Protein AF-A0A3B4H4K1-F1 (afdb_monomer)

InterPro domains:
  IPR037691 Uncharacterized protein C11orf98 [PF17719] (2-90)
  IPR037691 Uncharacterized protein C11orf98 [PTHR14554] (1-90)

Structure (mmCIF, N/CA/C/O backbone):
data_AF-A0A3B4H4K1-F1
#
_entry.id   AF-A0A3B4H4K1-F1
#
loop_
_atom_site.group_PDB
_atom_site.id
_atom_site.type_symbol
_atom_site.label_atom_id
_atom_site.label_alt_id
_atom_site.label_comp_id
_atom_site.label_asym_id
_atom_site.label_entity_id
_atom_site.label_seq_id
_atom_site.pdbx_PDB_ins_code
_atom_site.Cartn_x
_atom_site.Cartn_y
_atom_site.Cartn_z
_atom_site.occupancy
_atom_site.B_iso_or_equiv
_atom_site.auth_seq_id
_atom_site.auth_comp_id
_atom_site.auth_asym_id
_atom_site.auth_atom_id
_atom_site.pdbx_PDB_model_num
ATOM 1 N N . SER A 1 1 ? 28.101 -21.222 -4.068 1.00 47.75 1 SER A N 1
ATOM 2 C CA . SER A 1 1 ? 29.111 -20.992 -5.120 1.00 47.75 1 SER A CA 1
ATOM 3 C C . SER A 1 1 ? 28.949 -19.576 -5.659 1.00 47.75 1 SER A C 1
ATOM 5 O O . SER A 1 1 ? 27.900 -19.241 -6.195 1.00 47.75 1 SER A O 1
ATOM 7 N N . MET A 1 2 ? 29.935 -18.702 -5.435 1.00 54.16 2 MET A N 1
ATOM 8 C CA . MET A 1 2 ? 29.918 -17.325 -5.948 1.00 54.16 2 MET A CA 1
ATOM 9 C C . MET A 1 2 ? 30.394 -17.359 -7.407 1.00 54.16 2 MET A C 1
ATOM 11 O O . MET A 1 2 ? 31.482 -17.860 -7.678 1.00 54.1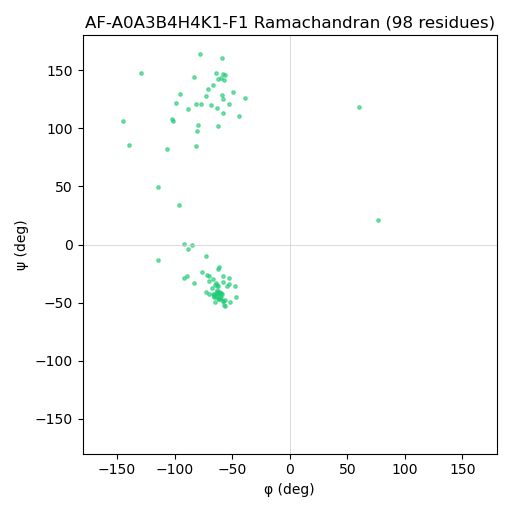6 2 MET A O 1
ATOM 15 N N . ALA A 1 3 ? 29.575 -16.893 -8.353 1.00 55.03 3 ALA A N 1
ATOM 16 C CA . ALA A 1 3 ? 29.975 -16.820 -9.758 1.00 55.03 3 ALA A CA 1
ATOM 17 C C . ALA A 1 3 ? 31.182 -15.868 -9.921 1.00 55.03 3 ALA A C 1
ATOM 19 O O . ALA A 1 3 ? 31.230 -14.843 -9.233 1.00 55.03 3 ALA A O 1
ATOM 20 N N . PRO A 1 4 ? 32.146 -16.173 -10.811 1.00 62.22 4 PRO A N 1
ATOM 21 C CA . PRO A 1 4 ? 33.362 -15.381 -10.941 1.00 62.22 4 PRO A CA 1
ATOM 22 C C . PRO A 1 4 ? 33.044 -13.951 -11.411 1.00 62.22 4 PRO A C 1
ATOM 24 O O . PRO A 1 4 ? 32.093 -13.753 -12.181 1.00 62.22 4 PRO A O 1
ATOM 27 N N . PRO A 1 5 ? 33.827 -12.943 -10.976 1.00 60.53 5 PRO A N 1
ATOM 28 C CA . PRO A 1 5 ? 33.662 -11.567 -11.428 1.00 60.53 5 PRO A CA 1
ATOM 29 C C . PRO A 1 5 ? 33.795 -11.525 -12.954 1.00 60.53 5 PRO A C 1
ATOM 31 O O . PRO A 1 5 ? 34.751 -12.041 -13.529 1.00 60.53 5 PRO A O 1
ATOM 34 N N . GLY A 1 6 ? 32.783 -10.970 -13.626 1.00 62.06 6 GLY A N 1
ATOM 35 C CA . GLY A 1 6 ? 32.713 -10.958 -15.085 1.00 62.06 6 GLY A CA 1
ATOM 36 C C . GLY A 1 6 ? 33.932 -10.261 -15.687 1.00 62.06 6 GLY A C 1
ATOM 37 O O . GLY A 1 6 ? 34.099 -9.058 -15.506 1.00 62.06 6 GLY A O 1
ATOM 38 N N . GLY A 1 7 ? 34.770 -11.025 -16.390 1.00 64.44 7 GLY A N 1
ATOM 39 C CA . GLY A 1 7 ? 36.004 -10.531 -16.992 1.00 64.44 7 GLY A CA 1
ATOM 40 C C . GLY A 1 7 ? 35.776 -9.374 -17.967 1.00 64.44 7 GLY A C 1
ATOM 41 O O . GLY A 1 7 ? 34.773 -9.327 -18.684 1.00 64.44 7 GLY A O 1
ATOM 42 N N . ILE A 1 8 ? 36.751 -8.462 -18.004 1.00 66.25 8 ILE A N 1
ATOM 43 C CA . ILE A 1 8 ? 36.795 -7.261 -18.860 1.00 66.25 8 ILE A CA 1
ATOM 44 C C . ILE A 1 8 ? 36.583 -7.615 -20.346 1.00 66.25 8 ILE A C 1
ATOM 46 O O . ILE A 1 8 ? 35.972 -6.848 -21.087 1.00 66.25 8 ILE A O 1
ATOM 50 N N . ASN A 1 9 ? 36.982 -8.826 -20.747 1.00 74.56 9 ASN A N 1
ATOM 51 C CA . ASN A 1 9 ? 36.927 -9.336 -22.118 1.00 74.56 9 ASN A CA 1
ATOM 52 C C . ASN A 1 9 ? 35.682 -10.190 -22.422 1.00 74.56 9 ASN A C 1
ATOM 54 O O . ASN A 1 9 ? 35.763 -11.155 -23.179 1.00 74.56 9 ASN A O 1
ATOM 58 N N . LYS A 1 10 ? 34.517 -9.887 -21.835 1.00 76.50 10 LYS A N 1
ATOM 59 C CA . LYS A 1 10 ? 33.266 -10.574 -22.199 1.00 76.50 10 LYS A CA 1
ATOM 60 C C . LYS A 1 10 ? 32.493 -9.767 -23.248 1.00 76.50 10 LYS A C 1
ATOM 62 O O . LYS A 1 10 ? 32.260 -8.573 -23.027 1.00 76.50 10 LYS A O 1
ATOM 67 N N . PRO A 1 11 ? 32.049 -10.379 -24.366 1.00 81.94 11 PRO A N 1
ATOM 68 C CA . PRO A 1 11 ? 31.266 -9.663 -25.365 1.00 81.94 11 PRO A CA 1
ATOM 69 C C . PRO A 1 11 ? 29.994 -9.096 -24.726 1.00 81.94 11 PRO A C 1
ATOM 71 O O . PRO A 1 11 ? 29.250 -9.791 -24.028 1.00 81.94 11 PRO A O 1
ATOM 74 N N . LYS A 1 12 ? 29.753 -7.797 -24.937 1.00 84.12 12 LYS A N 1
ATOM 75 C CA . LYS A 1 12 ? 28.559 -7.126 -24.413 1.00 84.12 12 LYS A CA 1
ATOM 76 C C . LYS A 1 12 ? 27.321 -7.687 -25.106 1.00 84.12 12 LYS A C 1
ATOM 78 O O . LYS A 1 12 ? 27.289 -7.804 -26.329 1.00 84.12 12 LYS A O 1
ATOM 83 N N . THR A 1 13 ? 26.271 -7.937 -24.327 1.00 87.88 13 THR A N 1
ATOM 84 C CA . THR A 1 13 ? 24.944 -8.245 -24.875 1.00 87.88 13 THR A CA 1
ATOM 85 C C . THR A 1 13 ? 24.441 -7.097 -25.752 1.00 87.88 13 THR A C 1
ATOM 87 O O . THR A 1 13 ? 24.875 -5.953 -25.595 1.00 87.88 13 THR A O 1
ATOM 90 N N . GLU A 1 14 ? 23.465 -7.358 -26.621 1.00 87.81 14 GLU A N 1
ATOM 91 C CA . GLU A 1 14 ? 22.832 -6.320 -27.454 1.00 87.81 14 GLU A CA 1
ATOM 92 C C . GLU A 1 14 ? 22.320 -5.124 -26.633 1.00 87.81 14 GLU A C 1
ATOM 94 O O . GLU A 1 14 ? 22.405 -3.964 -27.043 1.00 87.81 14 GLU A O 1
ATOM 99 N N . LEU A 1 15 ? 21.850 -5.389 -25.411 1.00 87.69 15 LEU A N 1
ATOM 100 C CA . LEU A 1 15 ? 21.479 -4.348 -24.459 1.00 87.69 15 LEU A CA 1
ATOM 101 C C . LEU A 1 15 ? 22.714 -3.640 -23.875 1.00 87.69 15 LEU A C 1
ATOM 103 O O . LEU A 1 15 ? 22.714 -2.420 -23.742 1.00 87.69 15 LEU A O 1
ATOM 107 N N . GLY A 1 16 ? 23.775 -4.386 -23.555 1.00 86.88 16 GLY A N 1
ATOM 108 C CA . GLY A 1 16 ? 25.069 -3.875 -23.091 1.00 86.88 16 GLY A CA 1
ATOM 109 C C . GLY A 1 16 ? 25.753 -2.911 -24.061 1.00 86.88 16 GLY A C 1
ATOM 110 O O . GLY A 1 16 ? 26.395 -1.965 -23.604 1.00 86.88 16 GLY A O 1
ATOM 111 N N . LYS A 1 17 ? 25.563 -3.098 -25.373 1.00 91.19 17 LYS A N 1
ATOM 112 C CA . LYS A 1 17 ? 26.027 -2.173 -26.422 1.00 91.19 17 LYS A CA 1
ATOM 113 C C . LYS A 1 17 ? 25.298 -0.818 -26.370 1.00 91.19 17 LYS A C 1
ATOM 115 O O . LYS A 1 17 ? 25.885 0.209 -26.688 1.00 91.19 17 LYS A O 1
ATOM 120 N N . LYS A 1 18 ? 24.040 -0.782 -25.905 1.00 94.06 18 LYS A N 1
ATOM 121 C CA . LYS A 1 18 ? 23.183 0.420 -25.850 1.00 94.06 18 LYS A CA 1
ATOM 122 C C . LYS A 1 18 ? 23.023 0.935 -24.414 1.00 94.06 18 LYS A C 1
ATOM 124 O O . LYS A 1 18 ? 22.006 0.687 -23.761 1.00 94.06 18 LYS A O 1
ATOM 129 N N . LEU A 1 19 ? 24.006 1.699 -23.925 1.00 90.56 19 LEU A N 1
ATOM 130 C CA . LEU A 1 19 ? 24.117 2.122 -22.516 1.00 90.56 19 LEU A CA 1
ATOM 131 C C . LEU A 1 19 ? 22.846 2.777 -21.942 1.00 90.56 19 LEU A C 1
ATOM 133 O O . LEU A 1 19 ? 22.362 2.358 -20.887 1.00 90.56 19 LEU A O 1
ATOM 137 N N . PHE A 1 20 ? 22.261 3.760 -22.633 1.00 95.06 20 PHE A N 1
ATOM 138 C CA . PHE A 1 20 ? 21.053 4.444 -22.148 1.00 95.06 20 PHE A CA 1
ATOM 139 C C . PHE A 1 20 ? 19.821 3.529 -22.124 1.00 95.06 20 PHE A C 1
ATOM 141 O O . PHE A 1 20 ? 19.028 3.579 -21.179 1.00 95.06 20 PHE A O 1
ATOM 148 N N . LYS A 1 21 ? 19.683 2.635 -23.114 1.00 95.69 21 LYS A N 1
ATOM 149 C CA . LYS A 1 21 ? 18.603 1.638 -23.153 1.00 95.69 21 LYS A CA 1
ATOM 150 C C . LYS A 1 21 ? 18.765 0.626 -22.019 1.00 95.69 21 LYS A C 1
ATOM 152 O O . LYS A 1 21 ? 17.790 0.342 -21.328 1.00 95.69 21 LYS A O 1
ATOM 157 N N . ARG A 1 22 ? 19.993 0.158 -21.763 1.00 94.00 22 ARG A N 1
ATOM 158 C CA . ARG A 1 22 ? 20.310 -0.729 -20.635 1.00 94.00 22 ARG A CA 1
ATOM 159 C C . ARG A 1 22 ? 19.923 -0.110 -19.303 1.00 94.00 22 ARG A C 1
ATOM 161 O O . ARG A 1 22 ? 19.186 -0.735 -18.548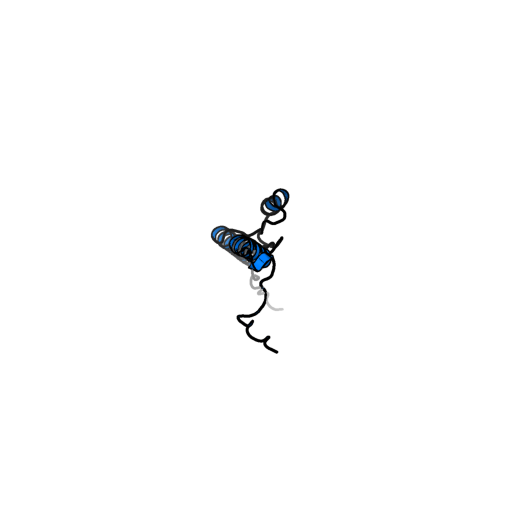 1.00 94.00 22 ARG A O 1
ATOM 168 N N . ARG A 1 23 ? 20.368 1.122 -19.027 1.00 95.00 23 ARG A N 1
ATOM 169 C CA . ARG A 1 23 ? 20.013 1.835 -17.788 1.00 95.00 23 ARG A CA 1
ATOM 170 C C . ARG A 1 23 ? 18.494 1.945 -17.635 1.00 95.00 23 ARG A C 1
ATOM 172 O O . ARG A 1 23 ? 17.962 1.564 -16.599 1.00 95.00 23 ARG A O 1
ATOM 179 N N . ARG A 1 24 ? 17.785 2.367 -18.690 1.00 95.81 24 ARG A N 1
ATOM 180 C CA . ARG A 1 24 ? 16.317 2.493 -18.689 1.00 95.81 24 ARG A CA 1
ATOM 181 C C . ARG A 1 24 ? 15.613 1.171 -18.368 1.00 95.81 24 ARG A C 1
ATOM 183 O O . ARG A 1 24 ? 14.714 1.152 -17.527 1.00 95.81 24 ARG A O 1
ATOM 190 N N . VAL A 1 25 ? 16.009 0.082 -19.028 1.00 94.88 25 VAL A N 1
ATOM 191 C CA . VAL A 1 25 ? 15.412 -1.250 -18.835 1.00 94.88 25 VAL A CA 1
ATOM 192 C C . VAL A 1 25 ? 15.672 -1.755 -17.418 1.00 94.88 25 VAL A C 1
ATOM 194 O O . VAL A 1 25 ? 14.717 -2.081 -16.716 1.00 94.88 25 VAL A O 1
ATOM 197 N N . LEU A 1 26 ? 16.923 -1.707 -16.953 1.00 93.50 26 LEU A N 1
ATOM 198 C CA . LEU A 1 26 ? 17.289 -2.161 -15.609 1.00 93.50 26 LEU A CA 1
ATOM 199 C C . LEU A 1 26 ? 16.581 -1.356 -14.513 1.00 93.50 26 LEU A C 1
ATOM 201 O O . LEU A 1 26 ? 16.092 -1.931 -13.543 1.00 93.50 26 LEU A O 1
ATOM 205 N N . SER A 1 27 ? 16.464 -0.032 -14.661 1.00 93.56 27 SER A N 1
ATOM 206 C CA . SER A 1 27 ? 15.698 0.795 -13.722 1.00 93.56 27 SER A CA 1
ATOM 207 C C . SER A 1 27 ? 14.213 0.425 -13.710 1.00 93.56 27 SER A C 1
ATOM 209 O O . SER A 1 27 ? 13.605 0.389 -12.640 1.00 93.56 27 SER A O 1
ATOM 211 N N . ARG A 1 28 ? 13.617 0.124 -14.873 1.00 91.19 28 ARG A N 1
ATOM 212 C CA . ARG A 1 28 ? 12.217 -0.316 -14.965 1.00 91.19 28 ARG A CA 1
ATOM 213 C C . ARG A 1 28 ? 12.015 -1.680 -14.305 1.00 91.19 28 ARG A C 1
ATOM 215 O O . ARG A 1 28 ? 11.060 -1.840 -13.553 1.00 91.19 28 ARG A O 1
ATOM 222 N N . GLU A 1 29 ? 12.910 -2.635 -14.537 1.00 90.44 29 GLU A N 1
ATOM 223 C CA . GLU A 1 29 ? 12.886 -3.955 -13.892 1.00 90.44 29 GLU A CA 1
ATOM 224 C C . GLU A 1 29 ? 13.101 -3.867 -12.383 1.00 90.44 29 GLU A C 1
ATOM 226 O O . GLU A 1 29 ? 12.391 -4.522 -11.624 1.00 90.44 29 GLU A O 1
ATOM 231 N N . LYS A 1 30 ? 14.030 -3.017 -11.924 1.00 89.81 30 LYS A N 1
ATOM 232 C CA . LYS A 1 30 ? 14.224 -2.755 -10.494 1.00 89.81 30 LYS A CA 1
ATOM 233 C C . LYS A 1 30 ? 12.931 -2.227 -9.874 1.00 89.81 30 LYS A C 1
ATOM 235 O O . LYS A 1 30 ? 12.490 -2.777 -8.875 1.00 89.81 30 LYS A O 1
ATOM 240 N N . ARG A 1 31 ? 12.277 -1.226 -10.476 1.00 85.62 31 ARG A N 1
ATOM 241 C CA . ARG A 1 31 ? 10.983 -0.718 -9.976 1.00 85.62 31 ARG A CA 1
ATOM 242 C C . ARG A 1 31 ? 9.892 -1.790 -9.982 1.00 85.62 31 ARG A C 1
ATOM 244 O O . ARG A 1 31 ? 9.157 -1.885 -9.011 1.00 85.62 31 ARG A O 1
ATOM 251 N N . LYS A 1 32 ? 9.809 -2.611 -11.036 1.00 82.94 32 LYS A N 1
ATOM 252 C CA . LYS A 1 32 ? 8.837 -3.714 -11.124 1.00 82.94 32 LYS A CA 1
ATOM 253 C C . LYS A 1 32 ? 9.026 -4.750 -10.013 1.00 82.94 32 LYS A C 1
ATOM 255 O O . LYS A 1 32 ? 8.033 -5.157 -9.433 1.00 82.94 32 LYS A O 1
ATOM 260 N N . ARG A 1 33 ? 10.267 -5.138 -9.694 1.00 82.06 33 ARG A N 1
ATOM 261 C CA . ARG A 1 33 ? 10.565 -6.119 -8.632 1.00 82.06 33 ARG A CA 1
ATOM 262 C C . ARG A 1 33 ? 10.123 -5.664 -7.240 1.00 82.06 33 ARG A C 1
ATOM 264 O O . ARG A 1 33 ? 9.674 -6.485 -6.458 1.00 82.06 33 ARG A O 1
ATOM 271 N N . HIS A 1 34 ? 10.227 -4.369 -6.948 1.00 75.00 34 HIS A N 1
ATOM 272 C CA . HIS A 1 34 ? 9.797 -3.802 -5.662 1.00 75.00 34 HIS A CA 1
ATOM 273 C C . HIS A 1 34 ? 8.320 -3.388 -5.656 1.00 75.00 34 HIS A C 1
ATOM 275 O O . HIS A 1 34 ? 7.808 -2.921 -4.639 1.00 75.00 34 HIS A O 1
ATOM 281 N N . GLN A 1 35 ? 7.626 -3.510 -6.789 1.00 69.19 35 GLN A N 1
ATOM 282 C CA . GLN A 1 35 ? 6.206 -3.227 -6.848 1.00 69.19 35 GLN A CA 1
ATOM 283 C C . GLN A 1 35 ? 5.460 -4.444 -6.318 1.00 69.19 35 GLN A C 1
ATOM 285 O O . GLN A 1 35 ? 5.204 -5.393 -7.053 1.00 69.19 35 GLN A O 1
ATOM 290 N N . ILE A 1 36 ? 5.084 -4.394 -5.044 1.00 65.25 36 ILE A N 1
ATOM 291 C CA . ILE A 1 36 ? 4.049 -5.285 -4.530 1.00 65.25 36 ILE A CA 1
ATOM 292 C C . ILE A 1 36 ? 2.782 -4.905 -5.301 1.00 65.25 36 ILE A C 1
ATOM 294 O O . ILE A 1 36 ? 2.405 -3.736 -5.310 1.00 65.25 36 ILE A O 1
ATOM 298 N N . VAL A 1 37 ? 2.218 -5.826 -6.076 1.00 64.69 37 VAL A N 1
ATOM 299 C CA . VAL A 1 37 ? 0.996 -5.593 -6.853 1.00 64.69 37 VAL A CA 1
ATOM 300 C C . VAL A 1 37 ? -0.142 -6.178 -6.044 1.00 64.69 37 VAL A C 1
ATOM 302 O O . VAL A 1 37 ? -0.126 -7.362 -5.733 1.00 64.69 37 VAL A O 1
ATOM 305 N N . GLY A 1 38 ? -1.124 -5.355 -5.696 1.00 63.38 38 GLY A N 1
ATOM 306 C CA . GLY A 1 38 ? -2.310 -5.863 -5.027 1.00 63.38 38 GLY A CA 1
ATOM 307 C C . GLY A 1 38 ? -2.119 -6.195 -3.544 1.00 63.38 38 GLY A C 1
ATOM 308 O O . GLY A 1 38 ? -2.982 -6.876 -2.989 1.00 63.38 38 GLY A O 1
ATOM 309 N N . ALA A 1 39 ? -1.111 -5.643 -2.857 1.00 70.06 39 ALA A N 1
ATOM 310 C CA . ALA A 1 39 ? -1.097 -5.682 -1.394 1.00 70.06 39 ALA A CA 1
ATOM 311 C C . ALA A 1 39 ? -2.143 -4.725 -0.809 1.00 70.06 39 ALA A C 1
ATOM 313 O O . ALA A 1 39 ? -2.227 -3.543 -1.173 1.00 70.06 39 ALA A O 1
ATOM 314 N N . VAL A 1 40 ? -2.976 -5.261 0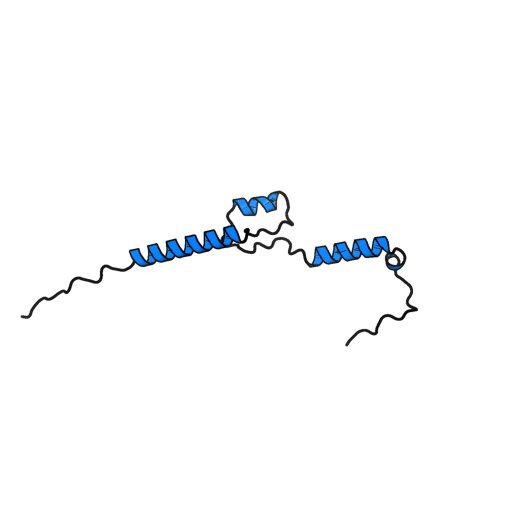.078 1.00 71.56 40 VAL A N 1
ATOM 315 C CA . VAL A 1 40 ? -3.776 -4.488 1.023 1.00 71.56 40 VAL A CA 1
ATOM 316 C C . VAL A 1 40 ? -3.034 -4.613 2.352 1.00 71.56 40 VAL A C 1
ATOM 318 O O . VAL A 1 40 ? -2.943 -5.697 2.902 1.00 71.56 40 VAL A O 1
ATOM 321 N N . VAL A 1 41 ? -2.385 -3.544 2.818 1.00 75.56 41 VAL A N 1
ATOM 322 C CA . VAL A 1 41 ? -1.493 -3.650 3.996 1.00 75.56 41 VAL A CA 1
ATOM 323 C C . VAL A 1 41 ? -2.275 -3.556 5.307 1.00 75.56 41 VAL A C 1
ATOM 325 O O . VAL A 1 41 ? -1.918 -4.189 6.292 1.00 75.56 41 VAL A O 1
ATOM 328 N N . ASP A 1 42 ? -3.352 -2.770 5.325 1.00 78.94 42 ASP A N 1
ATOM 329 C CA . ASP A 1 42 ? -4.170 -2.522 6.515 1.00 78.94 42 ASP A CA 1
ATOM 330 C C . ASP A 1 42 ? -5.587 -3.108 6.341 1.00 78.94 42 ASP A C 1
ATOM 332 O O . ASP A 1 42 ? -6.569 -2.391 6.516 1.00 78.94 42 ASP A O 1
ATOM 336 N N . GLU A 1 43 ? -5.714 -4.375 5.924 1.00 74.56 43 GLU A N 1
ATOM 337 C CA . GLU A 1 43 ? -6.999 -5.008 5.543 1.00 74.56 43 GLU A CA 1
ATOM 338 C C . GLU A 1 43 ? -8.132 -4.755 6.547 1.00 74.56 43 GLU A C 1
ATOM 340 O O . GLU A 1 43 ? -9.214 -4.330 6.148 1.00 74.56 43 GLU A O 1
ATOM 345 N N . GLY A 1 44 ? -7.858 -4.888 7.849 1.00 77.50 44 GLY A N 1
ATOM 346 C CA . GLY A 1 44 ? -8.844 -4.661 8.915 1.00 77.50 44 GLY A CA 1
ATOM 347 C C . GLY A 1 44 ? -9.234 -3.196 9.172 1.00 77.50 44 GLY A C 1
ATOM 348 O O . GLY A 1 44 ? -10.165 -2.937 9.925 1.00 77.50 44 GLY A O 1
ATOM 349 N N . LEU A 1 45 ? -8.540 -2.222 8.574 1.00 79.75 45 LEU A N 1
ATOM 350 C CA . LEU A 1 45 ? -8.808 -0.782 8.744 1.00 79.75 45 LEU A CA 1
ATOM 351 C C . LEU A 1 45 ? -9.290 -0.108 7.448 1.00 79.75 45 LEU A C 1
ATOM 353 O O . LEU A 1 45 ? -9.737 1.044 7.450 1.00 79.75 45 LEU A O 1
ATOM 357 N N . ILE A 1 46 ? -9.145 -0.791 6.316 1.00 77.81 46 ILE A N 1
ATOM 358 C CA . ILE A 1 46 ? -9.404 -0.266 4.980 1.00 77.81 46 ILE A CA 1
ATOM 359 C C . ILE A 1 46 ? -10.878 -0.497 4.631 1.00 77.81 46 ILE A C 1
ATOM 361 O O . ILE A 1 46 ? -11.345 -1.617 4.497 1.00 77.81 46 ILE A O 1
ATOM 365 N N . THR A 1 47 ? -11.633 0.585 4.438 1.00 74.19 47 THR A N 1
ATOM 366 C CA . THR A 1 47 ? -13.044 0.511 4.008 1.00 74.19 47 THR A CA 1
ATOM 367 C C . THR A 1 47 ? -13.200 0.235 2.504 1.00 74.19 47 THR A C 1
ATOM 369 O O . THR A 1 47 ? -12.287 0.510 1.722 1.00 74.19 47 THR A O 1
ATOM 372 N N . ILE A 1 48 ? -14.399 -0.180 2.069 1.00 75.69 48 ILE A N 1
ATOM 373 C CA . ILE A 1 48 ? -14.768 -0.437 0.655 1.00 75.69 48 ILE A CA 1
ATOM 374 C C . ILE A 1 48 ? -14.348 0.709 -0.289 1.00 75.69 48 ILE A C 1
ATOM 376 O O . ILE A 1 48 ? -13.897 0.487 -1.413 1.00 75.69 48 ILE A O 1
ATOM 380 N N . HIS A 1 49 ? -14.414 1.957 0.180 1.00 73.56 49 HIS A N 1
ATOM 381 C CA . HIS A 1 49 ? -14.003 3.131 -0.596 1.00 73.56 49 HIS A CA 1
ATOM 382 C C . HIS A 1 49 ? -12.513 3.139 -0.961 1.00 73.56 49 HIS A C 1
ATOM 384 O O . HIS A 1 49 ? -12.143 3.571 -2.053 1.00 73.56 49 HIS A O 1
ATOM 390 N N . HIS A 1 50 ? -11.648 2.637 -0.082 1.00 73.19 50 HIS A N 1
ATOM 391 C CA . HIS A 1 50 ? -10.221 2.514 -0.365 1.00 73.19 50 HIS A CA 1
ATOM 392 C C . HIS A 1 50 ? -9.955 1.426 -1.416 1.00 73.19 50 HIS A C 1
ATOM 394 O O . HIS A 1 50 ? -9.052 1.585 -2.235 1.00 73.19 50 HIS A O 1
ATOM 400 N N . LEU A 1 51 ? -10.783 0.375 -1.459 1.00 69.62 51 LEU A N 1
ATOM 401 C CA . LEU A 1 51 ? -10.717 -0.687 -2.469 1.00 69.62 51 LEU A CA 1
ATOM 402 C C . LEU A 1 51 ? -11.161 -0.193 -3.855 1.00 69.62 51 LEU A C 1
ATOM 404 O O . LEU A 1 51 ? -10.648 -0.668 -4.869 1.00 69.62 51 LEU A O 1
ATOM 408 N N . LYS A 1 52 ? -12.024 0.835 -3.927 1.00 74.94 52 LYS A N 1
ATOM 409 C CA . LYS A 1 52 ? -12.454 1.467 -5.192 1.00 74.94 52 LYS A CA 1
ATOM 410 C C . LYS A 1 52 ? -11.271 2.016 -6.005 1.00 74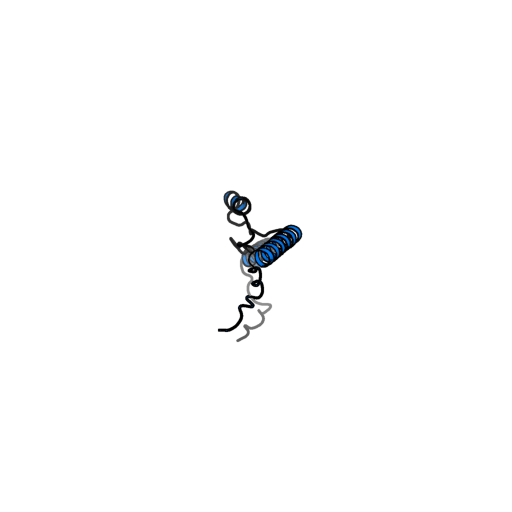.94 52 LYS A C 1
ATOM 412 O O . LYS A 1 52 ? -11.333 2.004 -7.231 1.00 74.94 52 LYS A O 1
ATOM 417 N N . LYS A 1 53 ? -10.154 2.387 -5.356 1.00 69.94 53 LYS A N 1
ATOM 418 C CA . LYS A 1 53 ? -8.902 2.784 -6.035 1.00 69.94 53 LYS A CA 1
ATOM 419 C C . LYS A 1 53 ? -8.276 1.668 -6.884 1.00 69.94 53 LYS A C 1
ATOM 421 O O . LYS A 1 53 ? -7.531 1.977 -7.809 1.00 69.94 53 LYS A O 1
ATOM 426 N N . ARG A 1 54 ? -8.594 0.390 -6.632 1.00 67.38 54 ARG A N 1
ATOM 427 C CA . ARG A 1 54 ? -8.166 -0.722 -7.498 1.00 67.38 54 ARG A CA 1
ATOM 428 C C . ARG A 1 54 ? -8.966 -0.842 -8.787 1.00 67.38 54 ARG A C 1
ATOM 430 O O . ARG A 1 54 ? -8.439 -1.383 -9.752 1.00 67.38 54 ARG A O 1
ATOM 437 N N . ARG A 1 55 ? -10.201 -0.321 -8.830 1.00 70.44 55 ARG A N 1
ATOM 438 C CA . ARG A 1 55 ? -11.031 -0.353 -10.050 1.00 70.44 55 ARG A CA 1
ATOM 439 C C . ARG A 1 55 ? -10.413 0.492 -11.164 1.00 70.44 55 ARG A C 1
ATOM 441 O O . ARG A 1 55 ? -10.499 0.109 -12.320 1.00 70.44 55 ARG A O 1
ATOM 448 N N . THR A 1 56 ? -9.773 1.609 -10.816 1.00 72.00 56 THR A N 1
ATOM 449 C CA . THR A 1 56 ? -9.105 2.494 -11.784 1.00 72.00 56 THR A CA 1
ATOM 450 C C . THR A 1 56 ? -7.644 2.116 -12.036 1.00 72.00 56 THR A C 1
ATOM 452 O O . THR A 1 56 ? -7.127 2.380 -13.116 1.00 72.00 56 THR A O 1
ATOM 455 N N . SER A 1 57 ? -6.963 1.481 -11.073 1.00 69.75 57 SER A N 1
ATOM 456 C CA . SER A 1 57 ? -5.600 0.966 -11.250 1.00 69.75 57 SER A CA 1
ATOM 457 C C . SER A 1 57 ? -5.389 -0.345 -10.483 1.00 69.75 57 SER A C 1
ATOM 459 O O . SER A 1 57 ? -5.188 -0.320 -9.264 1.00 69.75 57 SER A O 1
ATOM 461 N N . PRO A 1 58 ? -5.335 -1.500 -11.177 1.00 64.94 58 PRO A N 1
ATOM 462 C CA . PRO A 1 58 ? -5.103 -2.806 -10.549 1.0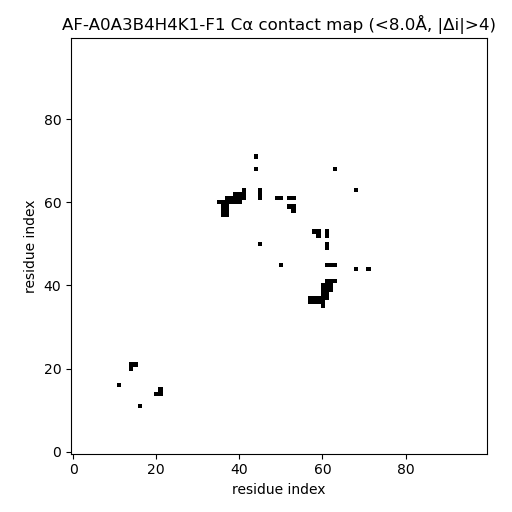0 64.94 58 PRO A CA 1
ATOM 463 C C . PRO A 1 58 ? -3.751 -2.919 -9.823 1.00 64.94 58 PRO A C 1
ATOM 465 O O . PRO A 1 58 ? -3.561 -3.782 -8.972 1.00 64.94 58 PRO A O 1
ATOM 468 N N . ARG A 1 59 ? -2.794 -2.038 -10.150 1.00 65.06 59 ARG A N 1
ATOM 469 C CA . ARG A 1 59 ? -1.434 -2.015 -9.581 1.00 65.06 59 ARG A CA 1
ATOM 470 C C . ARG A 1 59 ? -1.298 -1.112 -8.353 1.00 65.06 59 ARG A C 1
ATOM 472 O O . ARG A 1 59 ? -0.190 -0.969 -7.837 1.00 65.06 59 ARG A O 1
ATOM 479 N N . ALA A 1 60 ? -2.374 -0.455 -7.923 1.00 71.00 60 ALA A N 1
ATOM 480 C CA . ALA A 1 60 ? -2.338 0.448 -6.784 1.00 71.00 60 ALA A CA 1
ATOM 481 C C . ALA A 1 60 ? -2.311 -0.333 -5.460 1.00 71.00 60 ALA A C 1
ATOM 483 O O . ALA A 1 60 ? -3.237 -1.084 -5.145 1.00 71.00 60 ALA A O 1
ATOM 484 N N . ASN A 1 61 ? -1.263 -0.114 -4.662 1.00 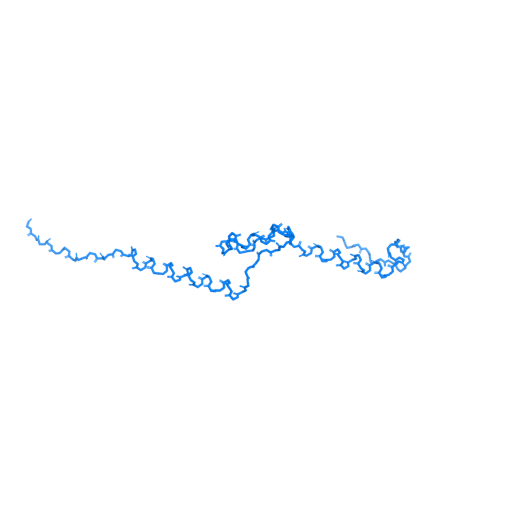72.38 61 ASN A N 1
ATOM 485 C CA . ASN A 1 61 ? -1.230 -0.581 -3.279 1.00 72.38 61 ASN A CA 1
ATOM 486 C C . ASN A 1 61 ? -2.200 0.236 -2.438 1.00 72.38 61 ASN A C 1
ATOM 488 O O . ASN A 1 61 ? -2.233 1.465 -2.531 1.00 72.38 61 ASN A O 1
ATOM 492 N N . ILE A 1 62 ? -2.996 -0.458 -1.629 1.00 72.62 62 ILE A N 1
ATOM 493 C CA . ILE A 1 62 ? -3.982 0.182 -0.766 1.00 72.62 62 ILE A CA 1
ATOM 494 C C . ILE A 1 62 ? -3.391 0.224 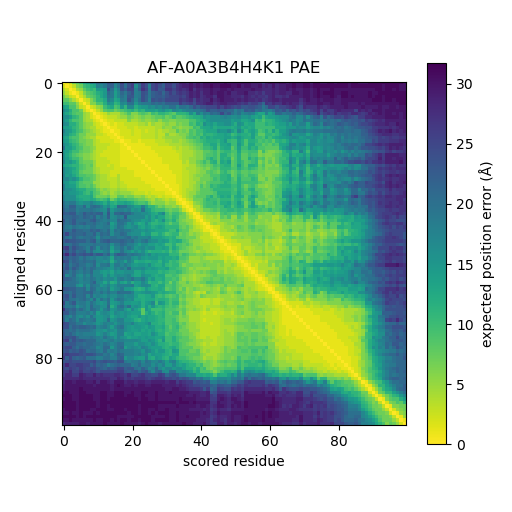0.638 1.00 72.62 62 ILE A C 1
ATOM 496 O O . ILE A 1 62 ? -3.279 -0.797 1.315 1.00 72.62 62 ILE A O 1
ATOM 500 N N . THR A 1 63 ? -2.975 1.419 1.041 1.00 76.88 63 THR A N 1
ATOM 501 C CA . THR A 1 63 ? -2.430 1.719 2.365 1.00 76.88 63 THR A CA 1
ATOM 502 C C . THR A 1 63 ? -3.153 2.929 2.938 1.00 76.88 63 THR A C 1
ATOM 504 O O . THR A 1 63 ? -3.588 3.826 2.204 1.00 76.88 63 THR A O 1
ATOM 507 N N . LEU A 1 64 ? -3.305 2.971 4.258 1.00 78.00 64 LEU A N 1
ATOM 508 C CA . LEU A 1 64 ? -3.745 4.187 4.925 1.00 78.00 64 LEU A CA 1
ATOM 509 C C . LEU A 1 64 ? -2.544 5.109 5.144 1.00 78.00 64 LEU A C 1
ATOM 511 O O . LEU A 1 64 ? -1.441 4.669 5.461 1.00 78.00 64 LEU A O 1
ATOM 515 N N . SER A 1 65 ? -2.764 6.421 5.035 1.00 83.31 65 SER A N 1
ATOM 516 C CA . SER A 1 65 ? -1.788 7.382 5.555 1.00 83.31 65 SER A CA 1
ATOM 517 C C . SER A 1 65 ? -1.566 7.120 7.048 1.00 83.31 65 SER A C 1
ATOM 519 O O . SER A 1 65 ? -2.526 6.861 7.780 1.00 83.31 65 SER A O 1
ATOM 521 N N . GLY A 1 66 ? -0.324 7.246 7.525 1.00 85.00 66 GLY A N 1
ATOM 522 C CA . GLY A 1 66 ? 0.028 6.959 8.919 1.00 85.00 66 GLY A CA 1
ATOM 523 C C . GLY A 1 66 ? -0.813 7.736 9.941 1.00 85.00 66 GLY A C 1
ATOM 524 O O . GLY A 1 66 ? -1.211 7.180 10.963 1.00 85.00 66 GLY A O 1
ATOM 525 N N . LYS A 1 67 ? -1.180 8.992 9.638 1.00 89.69 67 LYS A N 1
ATOM 526 C CA . LYS A 1 67 ? -2.083 9.795 10.487 1.00 89.69 67 LYS A CA 1
ATOM 527 C C . LYS A 1 67 ? -3.476 9.163 10.589 1.00 89.69 67 LYS A C 1
ATOM 529 O O . LYS A 1 67 ? -4.047 9.109 11.676 1.00 89.69 67 LYS A O 1
ATOM 534 N N . LYS A 1 68 ? -4.005 8.657 9.470 1.00 84.81 68 LYS A N 1
ATOM 535 C CA . LYS A 1 68 ? -5.323 8.011 9.403 1.00 84.81 68 LYS A CA 1
ATOM 536 C C . LYS A 1 68 ? -5.315 6.658 10.116 1.00 84.81 68 LYS A C 1
ATOM 538 O O . LYS A 1 68 ? -6.221 6.400 10.902 1.00 84.81 68 LYS A O 1
ATOM 543 N N . LYS A 1 69 ? -4.260 5.858 9.921 1.00 86.38 69 LYS A N 1
ATOM 544 C CA . LYS A 1 69 ? -4.047 4.587 10.629 1.00 86.38 69 LYS A CA 1
ATOM 545 C C . LYS A 1 69 ? -4.044 4.779 12.147 1.00 86.38 69 LYS A C 1
ATOM 547 O O . LYS A 1 69 ? -4.841 4.152 12.835 1.00 86.38 69 LYS A O 1
ATOM 552 N N . ARG A 1 70 ? -3.224 5.704 12.667 1.00 90.56 70 ARG A N 1
ATOM 553 C CA . ARG A 1 70 ? -3.178 6.003 14.112 1.00 90.56 70 ARG A CA 1
ATOM 554 C C . ARG A 1 70 ? -4.530 6.451 14.664 1.00 90.56 70 ARG A C 1
ATOM 556 O O . ARG A 1 70 ? -4.916 6.004 15.737 1.00 90.56 70 ARG A O 1
ATOM 563 N N . LYS A 1 71 ? -5.255 7.310 13.936 1.00 92.44 71 LYS A N 1
ATOM 564 C CA . LYS A 1 71 ? -6.578 7.787 14.365 1.00 92.44 71 LYS A CA 1
ATOM 565 C C . LYS A 1 71 ? -7.582 6.637 14.498 1.00 92.44 71 LYS A C 1
ATOM 567 O O . LYS A 1 71 ? -8.265 6.567 15.512 1.00 92.44 71 LYS A O 1
ATOM 572 N N . LEU A 1 72 ? -7.645 5.745 13.508 1.00 88.19 72 LEU A N 1
ATOM 573 C CA . LEU A 1 72 ? -8.571 4.607 13.515 1.00 88.19 72 LEU A CA 1
ATOM 574 C C . LEU A 1 72 ? -8.242 3.601 14.622 1.00 88.19 72 LEU A C 1
ATOM 576 O O . LEU A 1 72 ? -9.141 3.187 15.343 1.00 88.19 72 LEU A O 1
ATOM 580 N N . ILE A 1 73 ? -6.960 3.270 14.809 1.00 89.75 73 ILE A N 1
ATOM 581 C CA . ILE A 1 73 ? -6.524 2.385 15.901 1.00 89.75 73 ILE A CA 1
ATOM 582 C C . ILE A 1 73 ? -6.915 2.981 17.256 1.00 89.75 73 ILE A C 1
ATOM 584 O O . ILE A 1 73 ? -7.485 2.283 18.088 1.00 89.75 73 ILE A O 1
ATOM 588 N N . LYS A 1 74 ? -6.682 4.285 17.455 1.00 93.50 74 LYS A N 1
ATOM 589 C CA . LYS A 1 74 ? -7.068 4.975 18.690 1.00 93.50 74 LYS A CA 1
ATOM 590 C C . LYS A 1 74 ? -8.582 4.908 18.928 1.00 93.50 74 LYS A C 1
ATOM 592 O O . LYS A 1 74 ? -9.006 4.675 20.052 1.00 93.50 74 LYS A O 1
ATOM 597 N N . GLN A 1 75 ? -9.395 5.087 17.886 1.00 91.19 75 GLN A N 1
ATOM 598 C CA . GLN A 1 75 ? -10.855 4.981 17.996 1.00 91.19 75 GLN A CA 1
ATOM 599 C C . GLN A 1 75 ? -11.310 3.565 18.368 1.00 91.19 75 GLN A C 1
ATOM 601 O O . GLN A 1 75 ? -12.116 3.423 19.281 1.00 91.19 75 GLN A O 1
ATOM 606 N N . LEU A 1 76 ? -10.756 2.531 17.728 1.00 89.50 76 LEU A N 1
ATOM 607 C CA . LEU A 1 76 ? -11.058 1.136 18.064 1.00 89.50 76 LEU A CA 1
ATOM 608 C C . LEU A 1 76 ? -10.682 0.803 19.513 1.00 89.50 76 LEU A C 1
ATOM 610 O O . LEU A 1 76 ? -11.460 0.165 20.213 1.00 89.50 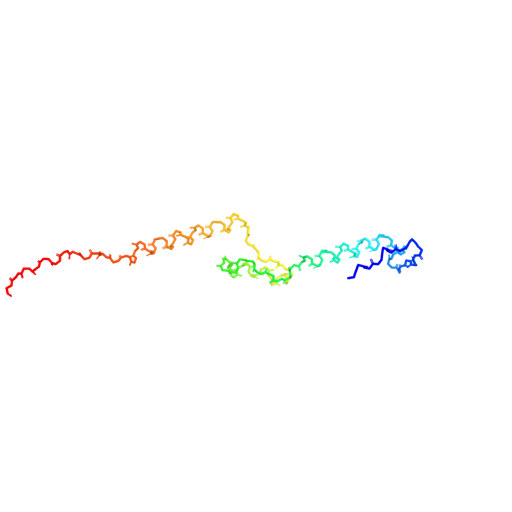76 LEU A O 1
ATOM 614 N N . GLN A 1 77 ? -9.530 1.285 19.987 1.00 91.56 77 GLN A N 1
ATOM 615 C CA . GLN A 1 77 ? -9.107 1.116 21.382 1.00 91.56 77 GLN A CA 1
ATOM 616 C C . GLN A 1 77 ? -10.070 1.792 22.367 1.00 91.56 77 GLN A C 1
ATOM 618 O O . GLN A 1 77 ? -10.410 1.198 23.388 1.00 91.56 77 GLN A O 1
ATOM 623 N N . HIS A 1 78 ? -10.532 3.012 22.068 1.00 94.62 78 HIS A N 1
ATOM 624 C CA . HIS A 1 78 ? -11.530 3.691 22.901 1.00 94.62 78 HIS A CA 1
ATOM 625 C C . HIS A 1 78 ? -12.846 2.909 22.956 1.00 94.62 78 HIS A C 1
ATOM 627 O O . HIS A 1 78 ? -13.338 2.652 24.048 1.00 94.62 78 HIS A O 1
ATOM 633 N N . GLN A 1 79 ? -13.359 2.458 21.808 1.00 90.62 79 GLN A N 1
ATOM 634 C CA . GLN A 1 79 ? -14.593 1.668 21.744 1.00 90.62 79 GLN A CA 1
ATOM 635 C C . GLN A 1 79 ? -14.481 0.341 22.504 1.00 90.62 79 GLN A C 1
ATOM 637 O O . GLN A 1 79 ? -15.410 -0.045 23.207 1.00 90.62 79 GLN A O 1
ATOM 642 N N . GLN A 1 80 ? -13.342 -0.353 22.406 1.00 90.50 80 GLN A N 1
ATOM 643 C CA . GLN A 1 80 ? -13.098 -1.579 23.173 1.00 90.50 80 GLN A CA 1
ATOM 644 C C . GLN A 1 80 ? -13.075 -1.311 24.680 1.00 90.50 80 GLN A C 1
ATOM 646 O O . GLN A 1 80 ? -13.637 -2.090 25.445 1.00 90.50 80 GLN A O 1
ATOM 651 N N . LYS A 1 81 ? -12.462 -0.200 25.107 1.00 92.69 81 LYS A N 1
ATOM 652 C CA . LYS A 1 81 ? -12.427 0.200 26.517 1.00 92.69 81 LYS A CA 1
ATOM 653 C C . LYS A 1 81 ? -13.819 0.548 27.049 1.00 92.69 81 LYS A C 1
ATOM 655 O O . LYS A 1 81 ? -14.168 0.109 28.139 1.00 92.69 81 LYS A O 1
ATOM 660 N N . GLU A 1 82 ? -14.603 1.318 26.296 1.00 90.88 82 GLU A N 1
ATOM 661 C CA . GLU A 1 82 ? -15.981 1.674 26.665 1.00 90.88 82 GLU A CA 1
ATOM 662 C C . GLU A 1 82 ? -16.868 0.431 26.761 1.00 90.88 82 GLU A C 1
ATOM 664 O O . GLU A 1 82 ? -17.554 0.245 27.762 1.00 90.88 82 GLU A O 1
ATOM 669 N N . LYS A 1 83 ? -16.780 -0.471 25.776 1.00 91.56 83 LYS A N 1
ATOM 670 C CA . LYS A 1 83 ? -17.515 -1.738 25.789 1.00 91.56 83 LYS A CA 1
ATOM 671 C C . LYS A 1 83 ? -17.143 -2.607 26.997 1.00 91.56 83 LYS A C 1
ATOM 673 O O . LYS A 1 83 ? -18.033 -3.081 27.694 1.00 91.56 83 LYS A O 1
ATOM 678 N N . ALA A 1 84 ? -15.850 -2.752 27.296 1.00 88.19 84 ALA A N 1
ATOM 679 C CA . ALA A 1 84 ? -15.382 -3.508 28.461 1.00 88.19 84 ALA A CA 1
ATOM 680 C C . ALA A 1 84 ? -15.826 -2.888 29.799 1.00 88.19 84 ALA A C 1
ATOM 682 O O . ALA A 1 84 ? -16.087 -3.610 30.755 1.00 88.19 84 ALA A O 1
ATOM 683 N N . SER A 1 85 ? -15.936 -1.557 29.871 1.00 85.25 85 SER A N 1
ATOM 684 C CA . SER A 1 85 ? -16.462 -0.862 31.052 1.00 85.25 85 SER A CA 1
ATOM 685 C C . SER A 1 85 ? -17.971 -1.043 31.231 1.00 85.25 85 SER A C 1
ATOM 687 O O . SER A 1 85 ? -18.453 -0.909 32.351 1.00 85.25 85 SER A O 1
ATOM 689 N N . MET A 1 86 ? -18.710 -1.290 30.149 1.00 77.75 86 MET A N 1
ATOM 690 C CA . MET A 1 86 ? -20.169 -1.418 30.154 1.00 77.75 86 MET A CA 1
ATOM 691 C C . MET A 1 86 ? -20.636 -2.871 30.347 1.00 77.75 86 MET A C 1
ATOM 693 O O . MET A 1 86 ? -21.696 -3.095 30.916 1.00 77.75 86 MET A O 1
ATOM 697 N N . GLU A 1 87 ? -19.844 -3.855 29.910 1.00 72.56 87 GLU A N 1
ATOM 698 C CA . GLU A 1 87 ? -20.114 -5.293 30.094 1.00 72.56 87 GLU A CA 1
ATOM 699 C C . GLU A 1 87 ? -19.635 -5.846 31.454 1.00 72.56 87 GLU A C 1
ATOM 701 O O . GLU A 1 87 ? -19.830 -7.028 31.738 1.00 72.56 87 GLU A O 1
ATOM 706 N N . ALA A 1 88 ? -19.031 -5.022 32.320 1.00 57.97 88 ALA A N 1
ATOM 707 C CA . ALA A 1 88 ? -18.725 -5.425 33.691 1.00 57.97 88 ALA A CA 1
ATOM 708 C C . ALA A 1 88 ? -20.040 -5.585 34.483 1.00 57.97 88 ALA A C 1
ATOM 710 O O . ALA A 1 88 ? -20.791 -4.610 34.592 1.00 57.97 88 ALA A O 1
ATOM 711 N N . PRO A 1 89 ? -20.353 -6.775 35.037 1.00 57.44 89 PRO A N 1
ATOM 712 C CA . PRO A 1 89 ? -21.562 -6.944 35.832 1.00 57.44 89 PRO A CA 1
ATOM 713 C C . PRO A 1 89 ? -21.518 -5.990 37.036 1.00 57.44 89 PRO A C 1
ATOM 715 O O . PRO A 1 89 ? -20.441 -5.793 37.610 1.00 57.44 89 PRO A O 1
ATOM 718 N N . PRO A 1 90 ? -22.654 -5.402 37.460 1.00 52.59 90 PRO A N 1
ATOM 719 C CA . PRO A 1 90 ? -22.716 -4.753 38.759 1.00 52.59 90 PRO A CA 1
ATOM 720 C C . PRO A 1 90 ? -22.453 -5.845 39.796 1.00 52.59 90 PRO A C 1
ATOM 722 O O . PRO A 1 90 ? -23.309 -6.693 40.041 1.00 52.59 90 PRO A O 1
ATOM 725 N N . ASN A 1 91 ? -21.232 -5.890 40.336 1.00 53.31 91 ASN A N 1
ATOM 726 C CA . ASN A 1 91 ? -20.874 -6.861 41.359 1.00 53.31 91 ASN A CA 1
ATOM 727 C C . ASN A 1 91 ? -21.904 -6.770 42.484 1.00 53.31 91 ASN A C 1
ATOM 729 O O . ASN A 1 91 ? -22.137 -5.698 43.048 1.00 53.31 91 ASN A O 1
ATOM 733 N N . GLY A 1 92 ? -22.548 -7.914 42.714 1.00 50.03 92 GLY A N 1
ATOM 734 C CA . GLY A 1 92 ? -23.736 -8.066 43.527 1.00 50.03 92 GLY A CA 1
ATOM 735 C C . GLY A 1 92 ? -23.599 -7.393 44.883 1.00 50.03 92 GLY A C 1
ATOM 736 O O . GLY A 1 92 ? -22.634 -7.587 45.623 1.00 50.03 92 GLY A O 1
ATOM 737 N N . SER A 1 93 ? -24.627 -6.617 45.201 1.00 42.56 93 SER A N 1
ATOM 738 C CA . SER A 1 93 ? -25.042 -6.321 46.561 1.00 42.56 93 SER A CA 1
ATOM 739 C C . SER A 1 93 ? -24.908 -7.565 47.442 1.00 42.56 93 SER A C 1
ATOM 741 O O . SER A 1 93 ? -25.448 -8.623 47.121 1.00 42.56 93 SER A O 1
ATOM 743 N N . LYS A 1 94 ? -24.190 -7.405 48.553 1.00 50.12 94 LYS A N 1
ATOM 744 C CA . LYS A 1 94 ? -24.044 -8.367 49.647 1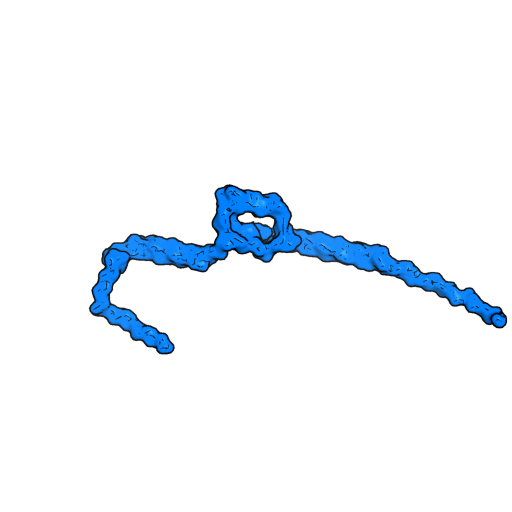.00 50.12 94 LYS A CA 1
ATOM 745 C C . LYS A 1 94 ? -25.406 -8.981 49.996 1.00 50.12 94 LYS A C 1
ATOM 747 O O . LYS A 1 94 ? -26.251 -8.295 50.563 1.00 50.12 94 LYS A O 1
ATOM 752 N N . THR A 1 95 ? -25.616 -10.260 49.703 1.00 45.41 95 THR A N 1
ATOM 753 C CA . THR A 1 95 ? -26.698 -11.040 50.309 1.00 45.41 95 THR A CA 1
ATOM 754 C C . THR A 1 95 ? -26.236 -11.506 51.684 1.00 45.41 95 THR A C 1
ATOM 756 O O . THR A 1 95 ? -25.704 -12.596 51.861 1.00 45.41 95 THR A O 1
ATOM 759 N N . SER A 1 96 ? -26.409 -10.631 52.672 1.00 55.31 96 SER A N 1
ATOM 760 C CA . SER A 1 96 ? -26.536 -11.032 54.069 1.00 55.31 96 SER A CA 1
ATOM 761 C C . SER A 1 96 ? -27.971 -11.510 54.301 1.00 55.31 96 SER A C 1
ATOM 763 O O . SER A 1 96 ? -28.882 -10.695 54.412 1.00 55.31 96 SER A O 1
ATOM 765 N N . VAL A 1 97 ? -28.165 -12.819 54.356 1.00 52.53 97 VAL A N 1
ATOM 766 C CA . VAL A 1 97 ? -29.345 -13.487 54.933 1.00 52.53 97 VAL A CA 1
ATOM 767 C C . VAL A 1 97 ? -28.759 -14.681 55.682 1.00 52.53 97 VAL A C 1
ATOM 769 O O . VAL A 1 97 ? -28.231 -15.590 55.052 1.00 52.53 97 VAL A O 1
ATOM 772 N N . LEU A 1 98 ? -28.344 -14.466 56.932 1.00 55.88 98 LEU A N 1
ATOM 773 C CA . LEU A 1 98 ? -29.120 -14.590 58.176 1.00 55.88 98 LEU A CA 1
ATOM 774 C C . LEU A 1 98 ? -29.648 -16.018 58.368 1.00 55.88 98 LEU A C 1
ATOM 776 O O . LEU A 1 98 ? -30.369 -16.539 57.524 1.00 55.88 98 LEU A O 1
ATOM 780 N N . ALA A 1 99 ? -29.182 -16.609 59.466 1.00 46.59 99 ALA A N 1
ATOM 781 C CA . ALA A 1 99 ? -29.465 -17.946 59.954 1.00 46.59 99 ALA A CA 1
ATOM 782 C C . ALA A 1 99 ? -30.966 -18.205 60.149 1.00 46.59 99 ALA A C 1
ATOM 784 O O . ALA A 1 99 ? -31.683 -17.281 60.525 1.00 46.59 99 ALA A O 1
ATOM 785 N N . ASP A 1 100 ? -31.385 -19.449 59.905 1.00 48.53 100 ASP A N 1
ATOM 786 C CA . ASP A 1 100 ? -32.044 -20.339 60.878 1.00 48.53 100 ASP A CA 1
ATOM 787 C C . ASP A 1 100 ? -32.048 -21.787 60.351 1.00 48.53 100 ASP A C 1
ATOM 789 O O . ASP A 1 100 ? -32.249 -21.976 59.126 1.00 48.53 100 ASP A O 1
#

Mean predicted aligned error: 14.8 Å

Solvent-accessible surface area (backbone atoms only — not comparable to full-atom values): 6424 Å² total; per-residue (Å²): 136,83,79,77,81,81,59,93,88,57,85,68,49,82,50,64,72,37,60,71,60,37,53,54,51,52,54,50,51,54,53,54,74,71,50,65,66,58,47,61,77,44,64,95,77,57,53,74,73,58,56,53,55,36,78,83,33,70,64,48,60,43,67,71,56,68,71,57,45,54,51,52,52,52,50,54,52,50,53,53,52,53,50,58,66,67,71,53,73,81,79,72,78,83,84,84,75,80,89,132

Secondary structure (DSSP, 8-state):
-PPPP--TTPPPPHHHH-HHHHHHHHHHHHHHHT--SS-BSSGGG--HHHHTHHHH-TT--B---HHHHHHHHHHHHHHHHHHHHHSS------------

Sequence (100 aa):
SMAPPGGINKPKTELGKKLFKRRRVLSREKRKRHQIVGAVVDEGLITIHHLKKRRTSPRANITLSGKKKRKLIKQLQHQQKEKASMEAPPNGSKTSVLAD

pLDDT: mean 76.29, std 14.44, range [42.56, 95.81]

Foldseek 3Di:
DDDDDDDPPDDADPLRVVVVSVVVVVVVVVVVVPQPFPDAPCVVLDDPVLVVVCVVPSSDHRDDDPVSVVVSVVVVVVVVVVVVVVPPPPPDDDPDDDDD

Organism: NCBI:txid303518

Radius of gyration: 30.03 Å; Cα contacts (8 Å, |Δi|>4): 39; chains: 1; bounding box: 69×31×88 Å